Protein AF-A0A519UYS6-F1 (afdb_monomer_lite)

Structure (mmCIF, N/CA/C/O backbone):
data_AF-A0A519UYS6-F1
#
_entry.id   AF-A0A519UYS6-F1
#
loop_
_atom_site.group_PDB
_atom_site.id
_atom_site.type_symbol
_atom_site.label_atom_id
_atom_site.label_alt_id
_atom_site.label_comp_id
_atom_site.label_asym_id
_atom_site.label_entity_id
_atom_site.label_seq_id
_atom_site.pdbx_PDB_ins_code
_atom_site.Cartn_x
_atom_site.Cartn_y
_atom_site.Cartn_z
_atom_site.occupancy
_atom_site.B_iso_or_equiv
_atom_site.auth_seq_id
_atom_site.auth_comp_id
_atom_site.auth_asym_id
_atom_site.auth_atom_id
_atom_site.pdbx_PDB_model_num
ATOM 1 N N . ARG A 1 1 ? 41.412 26.288 -71.142 1.00 52.81 1 ARG A N 1
ATOM 2 C CA . ARG A 1 1 ? 42.196 25.482 -70.179 1.00 52.81 1 ARG A CA 1
ATOM 3 C C . ARG A 1 1 ? 41.374 25.433 -68.901 1.00 52.81 1 ARG A C 1
ATOM 5 O O . ARG A 1 1 ? 41.286 26.459 -68.242 1.00 52.81 1 ARG A O 1
ATOM 12 N N . ALA A 1 2 ? 40.637 24.346 -68.652 1.00 57.91 2 ALA A N 1
ATOM 13 C CA . ALA A 1 2 ? 39.908 24.206 -67.389 1.00 57.91 2 ALA A CA 1
ATOM 14 C C . ALA A 1 2 ? 40.940 24.228 -66.247 1.00 57.91 2 ALA A C 1
ATOM 16 O O . ALA A 1 2 ? 42.006 23.634 -66.422 1.00 57.91 2 ALA A O 1
ATOM 17 N N . PRO A 1 3 ? 40.701 24.963 -65.152 1.00 68.31 3 PRO A N 1
ATOM 18 C CA . PRO A 1 3 ? 41.708 25.131 -64.118 1.00 68.31 3 PRO A CA 1
ATOM 19 C C . PRO A 1 3 ? 41.947 23.781 -63.441 1.00 68.31 3 PRO A C 1
ATOM 21 O O . PRO A 1 3 ? 41.033 23.174 -62.886 1.00 68.31 3 PRO A O 1
ATOM 24 N N . GLU A 1 4 ? 43.188 23.309 -63.509 1.00 65.19 4 GLU A N 1
ATOM 25 C CA . GLU A 1 4 ? 43.648 22.041 -62.932 1.00 65.19 4 GLU A CA 1
ATOM 26 C C . GLU A 1 4 ? 43.287 21.937 -61.438 1.00 65.19 4 GLU A C 1
ATOM 28 O O . GLU A 1 4 ? 42.978 20.857 -60.946 1.00 65.19 4 GLU A O 1
ATOM 33 N N . SER A 1 5 ? 43.202 23.073 -60.738 1.00 65.62 5 SER A N 1
ATOM 34 C CA . SER A 1 5 ? 42.780 23.169 -59.338 1.00 65.62 5 SER A CA 1
ATOM 35 C C . SER A 1 5 ? 41.328 22.752 -59.074 1.00 65.62 5 SER A C 1
ATOM 37 O O . SER A 1 5 ? 41.077 22.157 -58.030 1.00 65.62 5 SER A O 1
ATOM 39 N N . LEU A 1 6 ? 40.388 22.998 -60.000 1.00 68.19 6 LEU A N 1
ATOM 40 C CA . LEU A 1 6 ? 38.998 22.532 -59.860 1.00 68.19 6 LEU A CA 1
ATOM 41 C C . LEU A 1 6 ? 38.899 21.012 -60.028 1.00 68.19 6 LEU A C 1
ATOM 43 O O . LEU A 1 6 ? 38.099 20.369 -59.3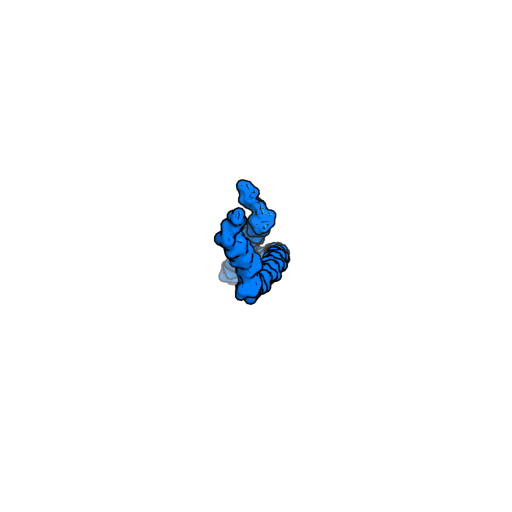57 1.00 68.19 6 LEU A O 1
ATOM 47 N N . LEU A 1 7 ? 39.724 20.426 -60.901 1.00 67.44 7 LEU A N 1
ATOM 48 C CA . LEU A 1 7 ? 39.796 18.973 -61.078 1.00 67.44 7 LEU A CA 1
ATOM 49 C C . LEU A 1 7 ? 40.444 18.289 -59.864 1.00 67.44 7 LEU A C 1
ATOM 51 O O . LEU A 1 7 ? 39.955 17.250 -59.428 1.00 67.44 7 LEU A O 1
ATOM 55 N N . TYR A 1 8 ? 41.487 18.886 -59.280 1.00 67.62 8 TYR A N 1
ATOM 56 C CA . TYR A 1 8 ? 42.117 18.384 -58.053 1.00 67.62 8 TYR A CA 1
ATOM 57 C C . TYR A 1 8 ? 41.203 18.481 -56.823 1.00 67.62 8 TYR A C 1
ATOM 59 O O . TYR A 1 8 ? 41.177 17.543 -56.027 1.00 67.62 8 TYR A O 1
ATOM 67 N N . SER A 1 9 ? 40.426 19.560 -56.668 1.00 66.81 9 SER A N 1
ATOM 68 C CA . SER A 1 9 ? 39.460 19.674 -55.566 1.00 66.81 9 SER A CA 1
ATOM 69 C C . SER A 1 9 ? 38.312 18.672 -55.710 1.00 66.81 9 SER A C 1
ATOM 71 O O . SER A 1 9 ? 37.980 17.988 -54.748 1.00 66.81 9 SER A O 1
ATOM 73 N N . LEU A 1 10 ? 37.777 18.492 -56.925 1.00 67.19 10 LEU A N 1
ATOM 74 C CA . LEU A 1 10 ? 36.766 17.466 -57.213 1.00 67.19 10 LEU A CA 1
ATOM 75 C C . LEU A 1 10 ? 37.288 16.044 -56.962 1.00 67.19 10 LEU A C 1
ATOM 77 O O . LEU A 1 10 ? 36.573 15.216 -56.402 1.00 67.19 10 LEU A O 1
ATOM 81 N N . ALA A 1 11 ? 38.533 15.750 -57.349 1.00 64.56 11 ALA A N 1
ATOM 82 C CA . ALA A 1 11 ? 39.152 14.449 -57.105 1.00 64.56 11 ALA A CA 1
ATOM 83 C C . ALA A 1 11 ? 39.414 14.196 -55.608 1.00 64.56 11 ALA A C 1
ATOM 85 O O . ALA A 1 11 ? 39.214 13.076 -55.141 1.00 64.56 11 ALA A O 1
ATOM 86 N N . GLY A 1 12 ? 39.813 15.222 -54.847 1.00 64.62 12 GLY A N 1
ATOM 87 C CA . GLY A 1 12 ? 39.977 15.151 -53.392 1.00 64.62 12 GLY A CA 1
ATOM 88 C C . GLY A 1 12 ? 38.656 14.923 -52.650 1.00 64.62 12 GLY A C 1
ATOM 89 O O . GLY A 1 12 ? 38.587 14.048 -51.785 1.00 64.62 12 GLY A O 1
ATOM 90 N N . ASP A 1 13 ? 37.593 15.628 -53.046 1.00 64.50 13 ASP A N 1
ATOM 91 C CA . ASP A 1 13 ? 36.248 15.474 -52.473 1.00 64.50 13 ASP A CA 1
ATOM 92 C C . ASP A 1 13 ? 35.634 14.100 -52.789 1.00 64.50 13 ASP A C 1
ATOM 94 O O . ASP A 1 13 ? 34.987 13.491 -51.935 1.00 64.50 13 ASP A O 1
ATOM 98 N N . LEU A 1 14 ? 35.888 13.558 -53.985 1.00 64.06 14 LEU A N 1
ATOM 99 C CA . LEU A 1 14 ? 35.463 12.206 -54.371 1.00 64.06 14 LEU A CA 1
ATOM 100 C C . LEU A 1 14 ? 36.304 11.096 -53.714 1.00 64.06 14 LEU A C 1
ATOM 102 O O . LEU A 1 14 ? 35.789 10.003 -53.470 1.00 64.06 14 LEU A O 1
ATOM 106 N N . ALA A 1 15 ? 37.581 11.349 -53.407 1.00 63.34 15 ALA A N 1
ATOM 107 C CA . ALA A 1 15 ? 38.473 10.386 -52.755 1.00 63.34 15 ALA A CA 1
ATOM 108 C C . ALA A 1 15 ? 38.365 10.382 -51.216 1.00 63.34 15 ALA A C 1
ATOM 110 O O . ALA A 1 15 ? 38.678 9.368 -50.584 1.00 63.34 15 ALA A O 1
ATOM 111 N N . GLY A 1 16 ? 37.883 11.465 -50.597 1.00 64.19 16 GLY A N 1
ATOM 112 C CA . GLY A 1 16 ? 37.692 11.584 -49.143 1.00 64.19 16 GLY A CA 1
ATOM 113 C C . GLY A 1 16 ? 36.911 10.422 -48.494 1.00 64.19 16 GLY A C 1
ATOM 114 O O . GLY A 1 16 ? 37.375 9.866 -47.491 1.00 64.19 16 GLY A O 1
ATOM 115 N N . PRO A 1 17 ? 35.781 9.964 -49.073 1.00 63.19 17 PRO A N 1
ATOM 116 C CA . PRO A 1 17 ? 35.035 8.802 -48.583 1.00 63.19 17 PRO A CA 1
ATOM 117 C C . PRO A 1 17 ? 35.782 7.466 -48.716 1.00 63.19 17 PRO A C 1
ATOM 119 O O . PRO A 1 17 ? 35.540 6.542 -47.936 1.00 63.19 17 PRO A O 1
ATOM 122 N N . LEU A 1 18 ? 36.692 7.347 -49.690 1.00 62.66 18 LEU A N 1
ATOM 123 C CA . LEU A 1 18 ? 37.472 6.130 -49.934 1.00 62.66 18 LEU A CA 1
ATOM 124 C C . LEU A 1 18 ? 38.631 5.990 -48.938 1.00 62.66 18 LEU A C 1
ATOM 126 O O . LEU A 1 18 ? 38.875 4.886 -48.452 1.00 62.66 18 LEU A O 1
ATOM 130 N N . ILE A 1 19 ? 39.290 7.098 -48.576 1.00 66.88 19 ILE A N 1
ATOM 131 C CA . ILE A 1 19 ? 40.386 7.116 -47.591 1.00 66.88 19 ILE A CA 1
ATOM 132 C C . ILE A 1 19 ? 39.848 6.937 -46.158 1.00 66.88 19 ILE A C 1
ATOM 134 O O . ILE A 1 19 ? 40.477 6.255 -45.351 1.00 66.88 19 ILE A O 1
ATOM 138 N N . ASN A 1 20 ? 38.652 7.460 -45.843 1.00 70.94 20 ASN A N 1
ATOM 139 C CA . ASN A 1 20 ? 38.060 7.391 -44.497 1.00 70.94 20 ASN A CA 1
ATOM 140 C C . ASN A 1 20 ? 36.895 6.387 -44.351 1.00 70.94 20 ASN A C 1
ATOM 142 O O . ASN A 1 20 ? 36.026 6.513 -43.482 1.00 70.94 20 ASN A O 1
ATOM 146 N N . LYS A 1 21 ? 36.881 5.351 -45.198 1.00 78.81 21 LYS A N 1
ATOM 147 C CA . LYS A 1 21 ? 35.847 4.301 -45.240 1.00 78.81 21 LYS A CA 1
ATOM 148 C C . LYS A 1 21 ? 35.585 3.655 -43.873 1.00 78.81 21 LYS A C 1
ATOM 150 O O . LYS A 1 21 ? 34.441 3.340 -43.545 1.00 78.81 21 LYS A O 1
ATOM 155 N N . ASN A 1 22 ? 36.632 3.481 -43.065 1.00 83.06 22 ASN A N 1
ATOM 156 C CA . ASN A 1 22 ? 36.523 2.905 -41.725 1.00 83.06 22 ASN A CA 1
ATOM 157 C C . ASN A 1 22 ? 35.765 3.821 -40.754 1.00 83.06 22 ASN A C 1
ATOM 159 O O . ASN A 1 22 ? 34.911 3.322 -40.024 1.00 83.06 22 ASN A O 1
ATOM 163 N N . ALA A 1 23 ? 36.000 5.138 -40.776 1.00 84.56 23 ALA A N 1
ATOM 164 C CA . ALA A 1 23 ? 35.254 6.068 -39.926 1.00 84.56 23 ALA A CA 1
ATOM 165 C C . ALA A 1 23 ? 33.792 6.201 -40.367 1.00 84.56 23 ALA A C 1
ATOM 167 O O . ALA A 1 23 ? 32.903 6.220 -39.521 1.00 84.56 23 ALA A O 1
ATOM 168 N N . ILE A 1 24 ? 33.513 6.213 -41.677 1.00 83.31 24 ILE A N 1
ATOM 169 C CA . ILE A 1 24 ? 32.130 6.223 -42.189 1.00 83.31 24 ILE A CA 1
ATOM 170 C C . ILE A 1 24 ? 31.390 4.955 -41.743 1.00 83.31 24 ILE A C 1
ATOM 172 O O . ILE A 1 24 ? 30.271 5.034 -41.234 1.00 83.31 24 ILE A O 1
ATOM 176 N N . LYS A 1 25 ? 32.033 3.784 -41.857 1.00 86.31 25 LYS A N 1
ATOM 177 C CA . LYS A 1 25 ? 31.476 2.514 -41.373 1.00 86.31 25 LYS A CA 1
ATOM 178 C C . LYS A 1 25 ? 31.261 2.530 -39.857 1.00 86.31 25 LYS A C 1
ATOM 180 O O . LYS A 1 25 ? 30.212 2.087 -39.399 1.00 86.31 25 LYS A O 1
ATOM 185 N N . ALA A 1 26 ? 32.208 3.059 -39.084 1.00 88.25 26 ALA A N 1
ATOM 186 C CA . ALA A 1 26 ? 32.080 3.189 -37.633 1.00 88.25 26 ALA A CA 1
ATOM 187 C C . ALA A 1 26 ? 30.925 4.126 -37.233 1.00 88.25 26 ALA A C 1
ATOM 189 O O . ALA A 1 26 ? 30.148 3.789 -36.339 1.00 88.25 26 ALA A O 1
ATOM 190 N N . ASN A 1 27 ? 30.752 5.252 -37.931 1.00 89.19 27 ASN A N 1
ATOM 191 C CA . ASN A 1 27 ? 29.645 6.184 -37.709 1.00 89.19 27 ASN A CA 1
ATOM 192 C C . ASN A 1 27 ? 28.291 5.541 -38.024 1.00 89.19 27 ASN A C 1
ATOM 194 O O . ASN A 1 27 ? 27.359 5.673 -37.235 1.00 89.19 27 ASN A O 1
ATOM 198 N N . TYR A 1 28 ? 28.194 4.795 -39.128 1.00 91.19 28 TYR A N 1
ATOM 199 C CA . TYR A 1 28 ? 26.989 4.042 -39.480 1.00 91.19 28 TYR A CA 1
ATOM 200 C C . TYR A 1 28 ? 26.649 2.973 -38.429 1.00 91.19 28 TYR A C 1
ATOM 202 O O . TYR A 1 28 ? 25.518 2.909 -37.953 1.00 91.19 28 TYR A O 1
ATOM 210 N N . LEU A 1 29 ? 27.637 2.180 -37.995 1.00 94.31 29 LEU A N 1
ATOM 211 C CA . LEU A 1 29 ? 27.450 1.184 -36.932 1.00 94.31 29 LEU A CA 1
ATOM 212 C C . LEU A 1 29 ? 27.026 1.834 -35.608 1.00 94.31 29 LEU A C 1
ATOM 214 O O . LEU A 1 29 ? 26.132 1.329 -34.935 1.00 94.31 29 LEU A O 1
ATOM 218 N N . THR A 1 30 ? 27.621 2.977 -35.262 1.00 95.44 30 THR A N 1
ATOM 219 C CA . THR A 1 30 ? 27.255 3.751 -34.068 1.00 95.44 30 THR A CA 1
ATOM 220 C C . THR A 1 30 ? 25.826 4.282 -34.162 1.00 95.44 30 THR A C 1
ATOM 222 O O . THR A 1 30 ? 25.081 4.209 -33.187 1.00 95.44 30 THR A O 1
ATOM 225 N N . ALA A 1 31 ? 25.419 4.803 -35.322 1.00 94.19 31 ALA A N 1
ATOM 226 C CA . ALA A 1 31 ? 24.060 5.287 -35.546 1.00 94.19 31 ALA A CA 1
ATOM 227 C C . ALA A 1 31 ? 23.030 4.153 -35.422 1.00 94.19 31 ALA A C 1
ATOM 229 O O . ALA A 1 31 ? 22.041 4.307 -34.706 1.00 94.19 31 ALA A O 1
ATOM 230 N N . ASN A 1 32 ? 23.307 2.991 -36.019 1.00 94.69 32 ASN A N 1
ATOM 231 C CA . ASN A 1 32 ? 22.463 1.804 -35.877 1.00 94.69 32 ASN A CA 1
ATOM 232 C C . ASN A 1 32 ? 22.379 1.332 -34.418 1.00 94.69 32 ASN A C 1
ATOM 234 O O . ASN A 1 32 ? 21.290 1.047 -33.924 1.00 94.69 32 ASN A O 1
ATOM 238 N N . ALA A 1 33 ? 23.503 1.295 -33.696 1.00 95.81 33 ALA A N 1
ATOM 239 C CA . ALA A 1 33 ? 23.512 0.930 -32.279 1.00 95.81 33 ALA A CA 1
ATOM 240 C C . ALA A 1 33 ? 22.667 1.901 -31.433 1.00 95.81 33 ALA A C 1
ATOM 242 O O . ALA A 1 33 ? 21.895 1.462 -30.582 1.00 95.81 33 ALA A O 1
ATOM 243 N N . LYS A 1 34 ? 22.742 3.211 -31.709 1.00 96.31 34 LYS A N 1
ATOM 244 C CA . LYS A 1 34 ? 21.896 4.227 -31.060 1.00 96.31 34 LYS A CA 1
ATOM 245 C C . LYS A 1 34 ? 20.412 4.044 -31.378 1.00 96.31 34 LYS A C 1
ATOM 247 O O . LYS A 1 34 ? 19.587 4.216 -30.486 1.00 96.31 34 LYS A O 1
ATOM 252 N N . GLN A 1 35 ? 20.065 3.680 -32.612 1.00 95.44 35 GLN A N 1
ATOM 253 C CA . GLN A 1 35 ? 18.680 3.386 -32.988 1.00 95.44 35 GLN A CA 1
ATOM 254 C C . GLN A 1 35 ? 18.135 2.190 -32.198 1.00 95.44 35 GLN A C 1
ATOM 256 O O . GLN A 1 35 ? 17.057 2.279 -31.615 1.00 95.44 35 GLN A O 1
ATOM 261 N N . VAL A 1 36 ? 18.898 1.097 -32.125 1.00 96.44 36 VAL A N 1
ATOM 262 C CA . VAL A 1 36 ? 18.527 -0.090 -31.340 1.00 96.44 36 VAL A CA 1
ATOM 263 C C . VAL A 1 36 ? 18.384 0.261 -29.856 1.00 96.44 36 VAL A C 1
ATOM 265 O O . VAL A 1 36 ? 17.411 -0.130 -29.217 1.00 96.44 36 VAL A O 1
ATOM 268 N N . GLN A 1 37 ? 19.298 1.065 -29.310 1.00 96.62 37 GLN A N 1
ATOM 269 C CA . GLN A 1 37 ? 19.199 1.554 -27.935 1.00 96.62 37 GLN A CA 1
ATOM 270 C C . GLN A 1 37 ? 17.931 2.392 -27.704 1.00 96.62 37 GLN A C 1
ATOM 272 O O . GLN A 1 37 ? 17.290 2.252 -26.664 1.00 96.62 37 GLN A O 1
ATOM 277 N N . ALA A 1 38 ? 17.550 3.250 -28.654 1.00 96.50 38 ALA A N 1
ATOM 278 C CA . ALA A 1 38 ? 16.330 4.047 -28.557 1.00 96.50 38 ALA A CA 1
ATOM 279 C C . ALA A 1 38 ? 15.069 3.169 -28.528 1.00 96.50 38 ALA A C 1
ATOM 281 O O . ALA A 1 38 ? 14.171 3.437 -27.731 1.00 96.50 38 ALA A O 1
ATOM 282 N N . ILE A 1 39 ? 15.034 2.094 -29.325 1.00 96.69 39 ILE A N 1
ATOM 283 C CA . ILE A 1 39 ? 13.942 1.108 -29.306 1.00 96.69 39 ILE A CA 1
ATOM 284 C C . ILE A 1 39 ? 13.859 0.432 -27.934 1.00 96.69 39 ILE A C 1
ATOM 286 O O . ILE A 1 39 ? 12.798 0.447 -27.318 1.00 96.69 39 ILE A O 1
ATOM 290 N N . TYR A 1 40 ? 14.975 -0.069 -27.397 1.00 97.75 40 TYR A N 1
ATOM 291 C CA . TYR A 1 40 ? 14.969 -0.694 -26.070 1.00 97.75 40 TYR A CA 1
ATOM 292 C C . TYR A 1 40 ? 14.574 0.272 -24.952 1.00 97.75 40 TYR A C 1
ATOM 294 O O . TYR A 1 40 ? 13.880 -0.114 -24.014 1.00 97.75 40 TYR A O 1
ATOM 302 N N . ASN A 1 41 ? 14.993 1.536 -25.035 1.00 97.31 41 ASN A N 1
ATOM 303 C CA . ASN A 1 41 ? 14.571 2.552 -24.074 1.00 97.31 41 ASN A CA 1
ATOM 304 C C . ASN A 1 41 ? 13.058 2.785 -24.142 1.00 97.31 41 ASN A C 1
ATOM 306 O O . ASN A 1 41 ? 12.416 2.880 -23.100 1.00 97.31 41 ASN A O 1
ATOM 310 N N . TYR A 1 42 ? 12.489 2.833 -25.347 1.00 96.56 42 TYR A N 1
ATOM 311 C CA . TYR A 1 42 ? 11.049 2.961 -25.546 1.00 96.56 42 TYR A CA 1
ATOM 312 C 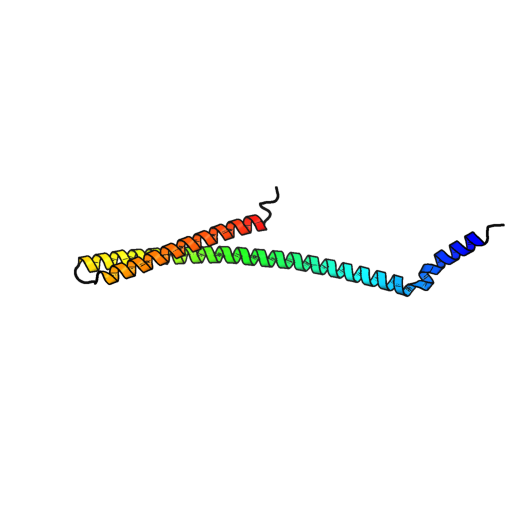C . TYR A 1 42 ? 10.279 1.759 -24.980 1.00 96.56 42 TYR A C 1
ATOM 314 O O . TYR A 1 42 ? 9.349 1.941 -24.193 1.00 96.56 42 TYR A O 1
ATOM 322 N N . GLU A 1 43 ? 10.706 0.535 -25.300 1.00 96.50 43 GLU A N 1
ATOM 323 C CA . GLU A 1 43 ? 10.115 -0.695 -24.756 1.00 96.50 43 GLU A CA 1
ATOM 324 C C . GLU A 1 43 ? 10.187 -0.727 -23.224 1.00 96.50 43 GLU A C 1
ATOM 326 O O . GLU A 1 43 ? 9.198 -1.032 -22.553 1.00 96.50 43 GLU A O 1
ATOM 331 N N . LYS A 1 44 ? 11.334 -0.340 -22.655 1.00 96.94 44 LYS A N 1
ATOM 332 C CA . LYS A 1 44 ? 11.525 -0.232 -21.206 1.00 96.94 44 LYS A CA 1
ATOM 333 C C . LYS A 1 44 ? 10.584 0.796 -20.581 1.00 96.94 44 LYS A C 1
ATOM 335 O O . LYS A 1 44 ? 10.016 0.522 -19.527 1.00 96.94 44 LYS A O 1
ATOM 340 N N . SER A 1 45 ? 10.402 1.959 -21.205 1.00 94.31 45 SER A N 1
ATOM 341 C CA . SER A 1 45 ? 9.473 2.985 -20.721 1.00 94.31 45 SER A CA 1
ATOM 342 C C . SER A 1 45 ? 8.031 2.480 -20.686 1.00 94.31 45 SER A C 1
ATOM 344 O O . SER A 1 45 ? 7.345 2.695 -19.688 1.00 94.31 45 SER A O 1
ATOM 346 N N . ILE A 1 46 ? 7.585 1.760 -21.721 1.00 93.69 46 ILE A N 1
ATOM 347 C CA . ILE A 1 46 ? 6.246 1.151 -21.743 1.00 93.69 46 ILE A CA 1
ATOM 348 C C . ILE A 1 46 ? 6.110 0.101 -20.641 1.00 93.69 46 ILE A C 1
ATOM 350 O O . ILE A 1 46 ? 5.136 0.121 -19.887 1.00 93.69 46 ILE A O 1
ATOM 354 N N . LEU A 1 47 ? 7.084 -0.807 -20.534 1.00 95.00 47 LEU A N 1
ATOM 355 C CA . LEU A 1 47 ? 7.059 -1.873 -19.537 1.00 95.00 47 LEU A CA 1
ATOM 356 C C . LEU A 1 47 ? 7.004 -1.304 -18.115 1.00 95.00 47 LEU A C 1
ATOM 358 O O . LEU A 1 47 ? 6.201 -1.758 -17.302 1.00 95.00 47 LEU A O 1
ATOM 362 N N . ASN A 1 48 ? 7.810 -0.280 -17.833 1.00 92.88 48 ASN A N 1
ATOM 363 C CA . ASN A 1 48 ? 7.799 0.404 -16.545 1.00 92.88 48 ASN A CA 1
ATOM 364 C C . ASN A 1 48 ? 6.436 1.042 -16.259 1.00 92.88 48 ASN A C 1
ATOM 366 O O . ASN A 1 48 ? 5.884 0.809 -15.187 1.00 92.88 48 ASN A O 1
ATOM 370 N N . GLY A 1 49 ? 5.854 1.762 -17.224 1.00 88.69 49 GLY A N 1
ATOM 371 C CA . GLY A 1 49 ? 4.528 2.363 -17.059 1.00 88.69 49 GLY A CA 1
ATOM 372 C C . GLY A 1 49 ? 3.435 1.325 -16.779 1.00 88.69 49 GLY A C 1
ATOM 373 O O . GLY A 1 49 ? 2.573 1.535 -15.921 1.00 88.69 49 GLY A O 1
ATOM 374 N N . TYR A 1 50 ? 3.495 0.163 -17.439 1.00 89.94 50 TYR A N 1
ATOM 375 C CA . TYR A 1 50 ? 2.575 -0.945 -17.174 1.00 89.94 50 TYR A CA 1
ATOM 376 C C . TYR A 1 50 ? 2.744 -1.509 -15.756 1.00 89.94 50 TYR A C 1
ATOM 378 O O . TYR A 1 50 ? 1.757 -1.664 -15.035 1.00 89.94 50 TYR A O 1
ATOM 386 N N . ILE A 1 51 ? 3.985 -1.787 -15.338 1.00 92.00 51 ILE A N 1
ATOM 387 C CA . ILE A 1 51 ? 4.294 -2.313 -14.000 1.00 92.00 51 ILE A CA 1
ATOM 388 C C . ILE A 1 51 ? 3.841 -1.330 -12.916 1.00 92.00 51 ILE A C 1
ATOM 390 O O . ILE A 1 51 ? 3.190 -1.737 -11.954 1.00 92.00 51 ILE A O 1
ATOM 394 N N . GLU A 1 52 ? 4.145 -0.042 -13.071 1.00 87.31 52 GLU A N 1
ATOM 395 C CA . GLU A 1 52 ? 3.724 1.005 -12.139 1.00 87.31 52 GLU A CA 1
ATOM 396 C C . GLU A 1 52 ? 2.199 1.059 -12.019 1.00 87.31 52 GLU A C 1
ATOM 398 O O . GLU A 1 52 ? 1.671 1.008 -10.909 1.00 87.31 52 GLU A O 1
ATOM 403 N N . THR A 1 53 ? 1.480 1.052 -13.143 1.00 88.31 53 THR A N 1
ATOM 404 C CA . THR A 1 53 ? 0.009 1.065 -13.157 1.00 88.31 53 THR A CA 1
ATOM 405 C C . THR A 1 53 ? -0.576 -0.176 -12.480 1.00 88.31 53 THR A C 1
ATOM 407 O O . THR A 1 53 ? -1.477 -0.069 -11.644 1.00 88.31 53 THR A O 1
ATOM 410 N N . ALA A 1 54 ? -0.050 -1.363 -12.795 1.00 90.25 54 ALA A N 1
ATOM 411 C CA . ALA A 1 54 ? -0.496 -2.616 -12.193 1.00 90.25 54 ALA A CA 1
ATOM 412 C C . ALA A 1 54 ? -0.260 -2.632 -10.672 1.00 90.25 54 ALA A C 1
ATOM 414 O O . ALA A 1 54 ? -1.148 -3.020 -9.907 1.00 90.25 54 ALA A O 1
ATOM 415 N N . ASN A 1 55 ? 0.903 -2.152 -10.225 1.00 91.38 55 ASN A N 1
ATOM 416 C CA . ASN A 1 55 ? 1.237 -2.031 -8.808 1.00 91.38 55 ASN A CA 1
ATOM 417 C C . ASN A 1 55 ? 0.319 -1.037 -8.088 1.00 91.38 55 ASN A C 1
ATOM 419 O O . ASN A 1 55 ? -0.163 -1.340 -6.996 1.00 91.38 55 ASN A O 1
ATOM 423 N N . GLN A 1 56 ? 0.021 0.114 -8.697 1.00 89.81 56 GLN A N 1
ATOM 424 C CA . GLN A 1 56 ? -0.893 1.102 -8.119 1.00 89.81 56 GLN A CA 1
ATOM 425 C C . GLN A 1 56 ? -2.321 0.559 -7.995 1.00 89.81 56 GLN A C 1
ATOM 427 O O . GLN A 1 56 ? -2.941 0.687 -6.938 1.00 89.81 56 GLN A O 1
ATOM 432 N N . LEU A 1 57 ? -2.834 -0.116 -9.029 1.00 90.31 57 LEU A N 1
ATOM 433 C CA . LEU A 1 57 ? -4.160 -0.734 -8.983 1.00 90.31 57 LEU A CA 1
ATOM 434 C C . LEU A 1 57 ? -4.243 -1.822 -7.902 1.00 90.31 57 LEU A C 1
ATOM 436 O O . LEU A 1 57 ? -5.225 -1.897 -7.161 1.00 90.31 57 LEU A O 1
ATOM 440 N N . SER A 1 58 ? -3.202 -2.651 -7.791 1.00 93.94 58 SER A N 1
ATOM 441 C CA . SER A 1 58 ? -3.089 -3.660 -6.734 1.00 93.94 58 SER A CA 1
ATOM 442 C C . SER A 1 58 ? -3.069 -3.016 -5.343 1.00 93.94 58 SER A C 1
ATOM 444 O O . SER A 1 58 ? -3.809 -3.436 -4.454 1.00 93.94 58 SER A O 1
ATOM 446 N N . ASN A 1 59 ? -2.299 -1.938 -5.164 1.00 93.12 59 ASN A N 1
ATOM 447 C CA . ASN A 1 59 ? -2.237 -1.185 -3.914 1.00 93.12 59 ASN A CA 1
ATOM 448 C C . ASN A 1 59 ? -3.610 -0.630 -3.500 1.00 93.12 59 ASN A C 1
ATOM 450 O O . ASN A 1 59 ? -4.007 -0.799 -2.349 1.00 93.12 59 ASN A O 1
ATOM 454 N N . ILE A 1 60 ? -4.377 -0.045 -4.429 1.00 91.81 60 ILE A N 1
ATOM 455 C 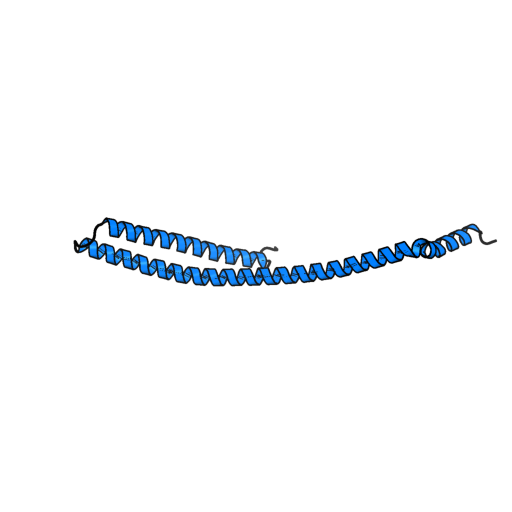CA . ILE A 1 60 ? -5.737 0.441 -4.139 1.00 91.81 60 ILE A CA 1
ATOM 456 C C . ILE A 1 60 ? -6.644 -0.691 -3.656 1.00 91.81 60 ILE A C 1
ATOM 458 O O . ILE A 1 60 ? -7.274 -0.558 -2.607 1.00 91.81 60 ILE A O 1
ATOM 462 N N . ARG A 1 61 ? -6.674 -1.823 -4.369 1.00 94.44 61 ARG A N 1
ATOM 463 C CA . ARG A 1 61 ? -7.494 -2.984 -3.979 1.00 94.44 61 ARG A CA 1
ATOM 464 C C . ARG A 1 61 ? -7.095 -3.531 -2.609 1.00 94.44 61 ARG A C 1
ATOM 466 O O . ARG A 1 61 ? -7.951 -3.889 -1.801 1.00 94.44 61 ARG A O 1
ATOM 473 N N . ASN A 1 62 ? -5.796 -3.569 -2.319 1.00 95.94 62 ASN A N 1
ATOM 474 C CA . ASN A 1 62 ? -5.295 -4.012 -1.022 1.00 95.94 62 ASN A CA 1
ATOM 475 C C . ASN A 1 62 ? -5.696 -3.046 0.100 1.00 95.94 62 ASN A C 1
ATOM 477 O O . ASN A 1 62 ? -6.090 -3.496 1.177 1.00 95.94 62 ASN A O 1
ATOM 481 N N . LEU A 1 63 ? -5.644 -1.733 -0.138 1.00 95.81 63 LEU A N 1
ATOM 482 C CA . LEU A 1 63 ? -6.090 -0.721 0.821 1.00 95.81 63 LEU A CA 1
ATOM 483 C C . LEU A 1 63 ? -7.607 -0.763 1.046 1.00 95.81 63 LEU A C 1
ATOM 485 O O . LEU A 1 63 ? -8.057 -0.554 2.169 1.00 95.81 63 LEU A O 1
ATOM 489 N N . GLU A 1 64 ? -8.401 -1.048 0.015 1.00 95.69 64 GLU A N 1
ATOM 490 C CA . GLU A 1 64 ? -9.845 -1.294 0.129 1.00 95.69 64 GLU A CA 1
ATOM 491 C C . GLU A 1 64 ? -10.145 -2.478 1.047 1.00 95.69 64 GLU A C 1
ATOM 493 O O . GLU A 1 64 ? -10.854 -2.331 2.044 1.00 95.69 64 GLU A O 1
ATOM 498 N N . LYS A 1 65 ? -9.507 -3.623 0.788 1.00 96.81 65 LYS A N 1
ATOM 499 C CA . LYS A 1 65 ? -9.642 -4.813 1.633 1.00 96.81 65 LYS A CA 1
ATOM 500 C C . LYS A 1 65 ? -9.159 -4.567 3.065 1.00 96.81 65 LYS A C 1
ATOM 502 O O . LYS A 1 65 ? -9.785 -5.025 4.017 1.00 96.81 65 LYS A O 1
ATOM 507 N N . SER A 1 66 ? -8.056 -3.837 3.227 1.00 96.19 66 SER A N 1
ATOM 508 C CA . SER A 1 66 ? -7.504 -3.500 4.544 1.00 96.19 66 SER A CA 1
ATOM 509 C C . SER A 1 66 ? -8.459 -2.611 5.336 1.00 96.19 66 SER A C 1
ATOM 511 O O . SER A 1 66 ? -8.645 -2.832 6.527 1.00 96.19 66 SER A O 1
ATOM 513 N N . TYR A 1 67 ? -9.101 -1.645 4.676 1.00 97.06 67 TYR A N 1
ATOM 514 C CA . TYR A 1 67 ? -10.104 -0.789 5.299 1.00 97.06 67 TYR A CA 1
ATOM 515 C C . TYR A 1 67 ? -11.320 -1.588 5.773 1.00 97.06 67 TYR A C 1
ATOM 517 O O . TYR A 1 67 ? -11.688 -1.454 6.932 1.00 97.06 67 TYR A O 1
ATOM 525 N N . ASP A 1 68 ? -11.885 -2.472 4.942 1.00 97.69 68 ASP A N 1
ATOM 526 C CA . ASP A 1 68 ? -13.013 -3.332 5.344 1.00 97.69 68 ASP A CA 1
ATOM 527 C C . ASP A 1 68 ? -12.674 -4.199 6.572 1.00 97.69 68 ASP A C 1
ATOM 529 O O . ASP A 1 68 ? -13.440 -4.268 7.537 1.00 97.69 68 ASP A O 1
ATOM 533 N N . LEU A 1 69 ? -11.483 -4.804 6.588 1.00 97.50 69 LEU A N 1
ATOM 534 C CA . LEU A 1 69 ? -11.008 -5.584 7.734 1.00 97.50 69 LEU A CA 1
ATOM 535 C C . LEU A 1 69 ? -10.830 -4.721 8.991 1.00 97.50 69 LEU A C 1
ATOM 537 O O . LEU A 1 69 ? -11.250 -5.127 10.074 1.00 97.50 69 LEU A O 1
ATOM 541 N N . LYS A 1 70 ? -10.253 -3.521 8.859 1.00 96.81 70 LYS A N 1
ATOM 542 C CA . LYS A 1 70 ? -10.094 -2.580 9.977 1.00 96.81 70 LYS A CA 1
ATOM 543 C C . LYS A 1 70 ? -11.438 -2.065 10.488 1.00 96.81 70 LYS A C 1
ATOM 545 O O . LYS A 1 70 ? -11.616 -1.946 11.695 1.00 96.81 70 LYS A O 1
ATOM 550 N N . THR A 1 71 ? -12.415 -1.841 9.613 1.00 98.00 71 THR A N 1
ATOM 551 C CA . THR A 1 71 ? -13.781 -1.485 10.011 1.00 98.00 71 THR A CA 1
ATOM 552 C C . THR A 1 71 ? -14.410 -2.597 10.845 1.00 98.00 71 THR A C 1
ATOM 554 O O . THR A 1 71 ? -14.950 -2.325 11.916 1.00 98.00 71 THR A O 1
ATOM 557 N N . LYS A 1 72 ? -14.283 -3.858 10.414 1.00 98.19 72 LYS A N 1
ATOM 558 C CA . LYS A 1 72 ? -14.754 -5.019 11.189 1.00 98.19 72 LYS A CA 1
ATOM 559 C C . LYS A 1 72 ? -14.048 -5.135 12.542 1.00 98.19 72 LYS A C 1
ATOM 561 O O . LYS A 1 72 ? -14.710 -5.398 13.541 1.00 98.19 72 LYS A O 1
ATOM 566 N N . GLN A 1 73 ? -12.738 -4.883 12.593 1.00 97.62 73 GLN A N 1
ATOM 567 C CA . GLN A 1 73 ? -11.971 -4.850 13.844 1.00 97.62 73 GLN A CA 1
ATOM 568 C C . GLN A 1 73 ? -12.506 -3.777 14.808 1.00 97.62 73 GLN A C 1
ATOM 570 O O . GLN A 1 73 ? -12.737 -4.068 15.978 1.00 97.62 73 GLN A O 1
ATOM 575 N N . VAL A 1 74 ? -12.748 -2.556 14.321 1.00 97.94 74 VAL A N 1
ATOM 576 C CA . VAL A 1 74 ? -13.304 -1.459 15.131 1.00 97.94 74 VAL A CA 1
ATOM 577 C C . VAL A 1 74 ? -14.694 -1.801 15.667 1.00 97.94 74 VAL A C 1
ATOM 579 O O . VAL A 1 74 ? -14.980 -1.511 16.829 1.00 97.94 74 VAL A O 1
ATOM 582 N N . LEU A 1 75 ? -15.551 -2.422 14.850 1.00 98.00 75 LEU A N 1
ATOM 583 C CA . LEU A 1 75 ? -16.879 -2.867 15.282 1.00 98.00 75 LEU A CA 1
ATOM 584 C C . LEU A 1 75 ? -16.780 -3.903 16.408 1.00 98.00 75 LEU A C 1
ATOM 586 O O . LEU A 1 75 ? -17.415 -3.729 17.445 1.00 98.00 75 LEU A O 1
ATOM 590 N N . ALA A 1 76 ? -15.935 -4.923 16.238 1.00 98.06 76 ALA A N 1
ATOM 591 C CA . ALA A 1 76 ? -15.732 -5.957 17.249 1.00 98.06 76 ALA A CA 1
ATOM 592 C C . ALA A 1 76 ? -15.201 -5.376 18.570 1.00 98.06 76 ALA A C 1
ATOM 594 O O . ALA A 1 76 ? -15.728 -5.683 19.633 1.00 98.06 76 ALA A O 1
ATOM 595 N N . LEU A 1 77 ? -14.206 -4.485 18.512 1.00 96.94 77 LEU A N 1
ATOM 596 C CA . LEU A 1 77 ? -13.638 -3.860 19.711 1.00 96.94 77 LEU A CA 1
ATOM 597 C C . LEU A 1 77 ? -14.608 -2.893 20.391 1.00 96.94 77 LEU A C 1
ATOM 599 O O . LEU A 1 77 ? -14.613 -2.798 21.613 1.00 96.94 77 LEU A O 1
ATOM 603 N N . THR A 1 78 ? -15.454 -2.204 19.625 1.00 96.00 78 THR A N 1
ATOM 604 C CA . THR A 1 78 ? -16.513 -1.361 20.199 1.00 96.00 78 THR A CA 1
ATOM 605 C C . THR A 1 78 ? -17.516 -2.222 20.967 1.00 96.00 78 THR A C 1
ATOM 607 O O . THR A 1 78 ? -17.847 -1.894 22.100 1.00 96.00 78 THR A O 1
ATOM 610 N N . GLN A 1 79 ? -17.907 -3.372 20.412 1.00 96.69 79 GLN A N 1
ATOM 611 C CA . GLN A 1 79 ? -18.760 -4.329 21.116 1.00 96.69 79 GLN A CA 1
ATOM 612 C C . GLN A 1 79 ? -18.081 -4.897 22.376 1.00 96.69 79 GLN A C 1
ATOM 614 O O . GLN A 1 79 ? -18.737 -5.066 23.400 1.00 96.69 79 GLN A O 1
ATOM 619 N N . SER A 1 8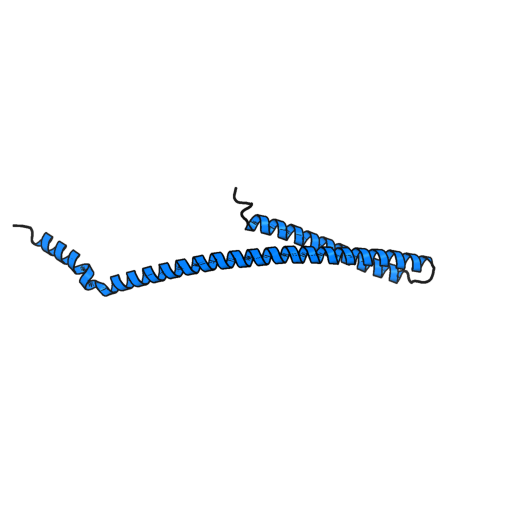0 ? -16.767 -5.148 22.342 1.00 94.75 80 SER A N 1
ATOM 620 C CA . SER A 1 80 ? -16.012 -5.563 23.533 1.00 94.75 80 SER A CA 1
ATOM 621 C C . SER A 1 80 ? -16.019 -4.503 24.635 1.00 94.75 80 SER A C 1
ATOM 623 O O . SER A 1 80 ? -16.128 -4.855 25.806 1.00 94.75 80 SER A O 1
ATOM 625 N N . VAL A 1 81 ? -15.941 -3.214 24.284 1.00 94.88 81 VAL A N 1
ATOM 626 C CA . VAL A 1 81 ? -16.054 -2.114 25.258 1.00 94.88 81 VAL A CA 1
ATOM 627 C C . VAL A 1 81 ? -17.422 -2.124 25.937 1.00 94.88 81 VAL A C 1
ATOM 629 O O . VAL A 1 81 ? -17.486 -1.980 27.159 1.00 94.88 81 VAL A O 1
ATOM 632 N N . ASP A 1 82 ? -18.497 -2.329 25.174 1.00 94.50 82 ASP A N 1
ATOM 633 C CA . ASP A 1 82 ? -19.858 -2.400 25.718 1.00 94.50 82 ASP A CA 1
ATOM 634 C C . ASP A 1 82 ? -19.992 -3.575 26.703 1.00 94.50 82 ASP A C 1
ATOM 636 O O . ASP A 1 82 ? -20.427 -3.389 27.840 1.00 94.50 82 ASP A O 1
ATOM 640 N N . ILE A 1 83 ? -19.502 -4.762 26.318 1.00 93.50 83 ILE A N 1
ATOM 641 C CA . ILE A 1 83 ? -19.507 -5.966 27.166 1.00 93.50 83 ILE A CA 1
ATOM 642 C C . ILE A 1 83 ? -18.699 -5.747 28.452 1.00 93.50 83 ILE A C 1
ATOM 644 O O . ILE A 1 83 ? -19.180 -6.062 29.543 1.00 93.50 83 ILE A O 1
ATOM 648 N N . SER A 1 84 ? -17.484 -5.200 28.358 1.00 91.69 84 SER A N 1
ATOM 649 C CA . SER A 1 84 ? -16.652 -4.926 29.535 1.00 91.69 84 SER A CA 1
ATOM 650 C C . SER A 1 84 ? -17.295 -3.888 30.456 1.00 91.69 84 SER A C 1
ATOM 652 O O . SER A 1 84 ? -17.222 -4.022 31.680 1.00 91.69 84 SER A O 1
ATOM 654 N N . SER A 1 85 ? -17.977 -2.882 29.897 1.00 91.06 85 SER A N 1
ATOM 655 C CA . SER A 1 85 ? -18.726 -1.894 30.680 1.00 91.06 85 SER A CA 1
ATOM 656 C C . SER A 1 85 ? -19.888 -2.533 31.447 1.00 91.06 85 SER A C 1
ATOM 658 O O . SER A 1 85 ? -20.064 -2.262 32.639 1.00 91.06 85 SER A O 1
ATOM 660 N N . ASP A 1 86 ? -20.639 -3.427 30.803 1.00 92.25 86 ASP A N 1
ATOM 661 C CA . ASP A 1 86 ? -21.738 -4.160 31.434 1.00 92.25 86 ASP A CA 1
ATOM 662 C C . ASP A 1 86 ? -21.236 -5.107 32.536 1.00 92.25 86 ASP A C 1
ATOM 664 O O . ASP A 1 86 ? -21.801 -5.146 33.634 1.00 92.25 86 ASP A O 1
ATOM 668 N N . LEU A 1 87 ? -20.124 -5.815 32.303 1.00 89.88 87 LEU A N 1
ATOM 669 C CA . LEU A 1 87 ? -19.500 -6.678 33.310 1.00 89.88 87 LEU A CA 1
ATOM 670 C C . LEU A 1 87 ? -19.027 -5.889 34.537 1.00 89.88 87 LEU A C 1
ATOM 672 O O . LEU A 1 87 ? -19.249 -6.333 35.669 1.00 89.88 87 LEU A O 1
ATOM 676 N N . PHE A 1 88 ? -18.442 -4.707 34.333 1.00 89.25 88 PHE A N 1
ATOM 677 C CA . PHE A 1 88 ? -18.054 -3.806 35.419 1.00 89.25 88 PHE A CA 1
ATOM 678 C C . PHE A 1 88 ? -19.277 -3.363 36.237 1.00 89.25 88 PHE A C 1
ATOM 680 O O . PHE A 1 88 ? -19.286 -3.490 37.462 1.00 89.25 88 PHE A O 1
ATOM 687 N N . ARG A 1 89 ? -20.358 -2.934 35.569 1.00 88.00 89 ARG A N 1
ATOM 688 C CA . ARG A 1 89 ? -21.623 -2.541 36.225 1.00 88.00 89 ARG A CA 1
ATOM 689 C C . ARG A 1 89 ? -22.276 -3.686 36.996 1.00 88.00 89 ARG A C 1
ATOM 691 O O . ARG A 1 89 ? -22.890 -3.449 38.031 1.00 88.00 89 ARG A O 1
ATOM 698 N N . SER A 1 90 ? -22.119 -4.921 36.523 1.00 87.50 90 SER A N 1
ATOM 699 C CA . SER A 1 90 ? -22.614 -6.130 37.197 1.00 87.50 90 SER A CA 1
ATOM 700 C C . SER A 1 90 ? -21.744 -6.600 38.380 1.00 87.50 90 SER A C 1
ATOM 702 O O . SER A 1 90 ? -21.972 -7.687 38.912 1.00 87.50 90 SER A O 1
ATOM 704 N N . ALA A 1 91 ? -20.773 -5.778 38.809 1.00 72.94 91 ALA A N 1
ATOM 705 C CA . ALA A 1 91 ? -19.823 -6.015 39.901 1.00 72.94 91 ALA A CA 1
ATOM 706 C C . ALA A 1 91 ? -18.817 -7.164 39.670 1.00 72.94 91 ALA A C 1
ATOM 708 O O . ALA A 1 91 ? -18.233 -7.668 40.629 1.00 72.94 91 ALA A O 1
ATOM 709 N N . ARG A 1 92 ? -18.601 -7.593 38.414 1.00 64.25 92 ARG A N 1
ATOM 710 C CA . ARG A 1 92 ? -17.776 -8.774 38.079 1.00 64.25 92 ARG A CA 1
ATOM 711 C C . ARG A 1 92 ? -16.453 -8.488 37.361 1.00 64.25 92 ARG A C 1
ATOM 713 O O . ARG A 1 92 ? -15.609 -9.378 37.346 1.00 64.25 92 ARG A O 1
ATOM 720 N N . ALA A 1 93 ? -16.257 -7.304 36.782 1.00 68.06 93 ALA A N 1
ATOM 721 C CA . ALA A 1 93 ? -15.008 -6.933 36.103 1.00 68.06 93 ALA A CA 1
ATOM 722 C C . ALA A 1 93 ? -14.302 -5.759 36.794 1.00 68.06 93 ALA A C 1
ATOM 724 O O . ALA A 1 93 ? -14.957 -4.890 37.364 1.00 68.06 93 ALA A O 1
ATOM 725 N N . ASP A 1 94 ? -12.970 -5.739 36.721 1.00 81.31 94 ASP A N 1
ATOM 726 C CA . ASP A 1 94 ? -12.136 -4.608 37.139 1.00 81.31 94 ASP A CA 1
ATOM 727 C C . ASP A 1 94 ? -12.326 -3.436 36.157 1.00 81.31 94 ASP A C 1
ATOM 729 O O . ASP A 1 94 ? -12.392 -3.636 34.942 1.00 81.31 94 ASP A O 1
ATOM 733 N N . TYR A 1 95 ? -12.388 -2.201 36.662 1.00 85.88 95 TYR A N 1
ATOM 734 C CA . TYR A 1 95 ? -12.438 -1.003 35.817 1.00 85.88 95 TYR A CA 1
ATOM 735 C C . TYR A 1 95 ? -11.214 -0.898 34.894 1.00 85.88 95 TYR A C 1
ATOM 737 O O . TYR A 1 95 ? -11.301 -0.335 33.802 1.00 85.88 95 TYR A O 1
ATOM 745 N N . PHE A 1 96 ? -10.081 -1.482 35.298 1.00 89.69 96 PHE A N 1
ATOM 746 C CA . PHE A 1 96 ? -8.895 -1.592 34.455 1.00 89.69 96 PHE A CA 1
ATOM 747 C C . PHE A 1 96 ? -9.174 -2.320 33.128 1.00 89.69 96 PHE A C 1
ATOM 749 O O . PHE A 1 96 ? -8.715 -1.867 32.082 1.00 8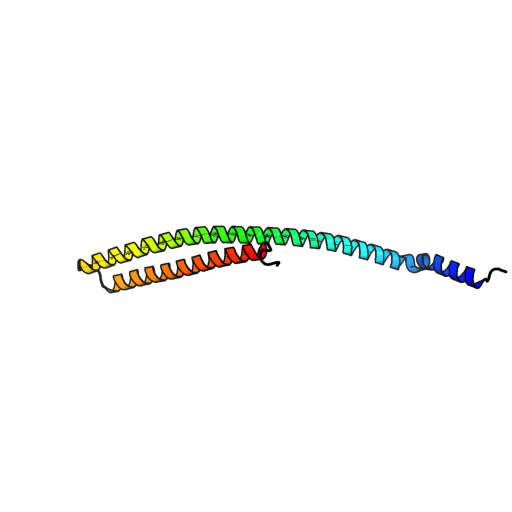9.69 96 PHE A O 1
ATOM 756 N N . GLU A 1 97 ? -9.989 -3.379 33.131 1.00 87.88 97 GLU A N 1
ATOM 757 C CA . GLU A 1 97 ? -10.356 -4.122 31.914 1.00 87.88 97 GLU A CA 1
ATOM 758 C C . GLU A 1 97 ? -11.164 -3.247 30.937 1.00 87.88 97 GLU A C 1
ATOM 760 O O . GLU A 1 97 ? -10.969 -3.279 29.718 1.00 87.88 97 GLU A O 1
ATOM 765 N N . VAL A 1 98 ? -12.040 -2.389 31.471 1.00 92.38 98 VAL A N 1
ATOM 766 C CA . VAL A 1 98 ? -12.796 -1.408 30.677 1.00 92.38 98 VAL A CA 1
ATOM 767 C C . VAL A 1 98 ? -11.847 -0.399 30.028 1.00 92.38 98 VAL A C 1
ATOM 769 O O . VAL A 1 98 ? -11.968 -0.116 28.838 1.00 92.38 98 VAL A O 1
ATOM 772 N N . LEU A 1 99 ? -10.869 0.118 30.775 1.00 94.69 99 LEU A N 1
ATOM 773 C CA . LEU A 1 99 ? -9.877 1.056 30.237 1.00 94.69 99 LEU A CA 1
ATOM 774 C C . LEU A 1 99 ? -9.010 0.416 29.146 1.00 94.69 99 LEU A C 1
ATOM 776 O O . LEU A 1 99 ? -8.738 1.047 28.124 1.00 94.69 99 LEU A O 1
ATOM 780 N N . MET A 1 100 ? -8.602 -0.837 29.340 1.00 94.69 100 MET A N 1
ATOM 781 C CA . MET A 1 100 ? -7.797 -1.582 28.373 1.00 94.69 100 MET A CA 1
ATOM 782 C C . MET A 1 100 ? -8.558 -1.840 27.071 1.00 94.69 100 MET A C 1
ATOM 784 O O . MET A 1 100 ? -8.059 -1.520 25.993 1.00 94.69 100 MET A O 1
ATOM 788 N N . THR A 1 101 ? -9.803 -2.310 27.159 1.00 93.69 101 THR A N 1
ATOM 789 C CA . THR A 1 101 ? -10.658 -2.506 25.975 1.00 93.69 101 THR A CA 1
ATOM 790 C C . THR A 1 101 ? -10.971 -1.191 25.255 1.00 93.69 101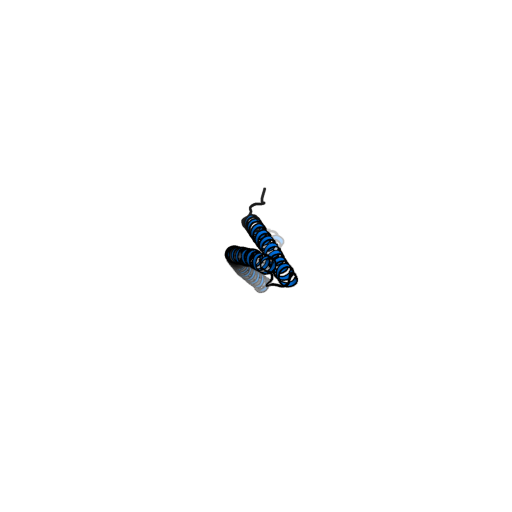 THR A C 1
ATOM 792 O O . THR A 1 101 ? -10.964 -1.143 24.024 1.00 93.69 101 THR A O 1
ATOM 795 N N . GLN A 1 102 ? -11.173 -0.092 25.992 1.00 95.62 102 GLN A N 1
ATOM 796 C CA . GLN A 1 102 ? -11.347 1.243 25.408 1.00 95.62 102 GLN A CA 1
ATOM 797 C C . GLN A 1 102 ? -10.094 1.731 24.677 1.00 95.62 102 GLN A C 1
ATOM 799 O O . GLN A 1 102 ? -10.210 2.291 23.583 1.00 95.62 102 GLN A O 1
ATOM 804 N N . ARG A 1 103 ? -8.906 1.515 25.254 1.00 97.38 103 ARG A N 1
ATOM 805 C CA . ARG A 1 103 ? -7.624 1.843 24.621 1.00 97.38 103 ARG A CA 1
ATOM 806 C C . ARG A 1 103 ? -7.465 1.093 23.300 1.00 97.38 103 ARG A C 1
ATOM 808 O O . ARG A 1 103 ? -7.183 1.727 22.287 1.00 97.38 103 ARG A O 1
ATOM 815 N N . ASP A 1 104 ? -7.707 -0.214 23.295 1.00 96.88 104 ASP A N 1
ATOM 816 C CA . ASP A 1 104 ? -7.568 -1.044 22.095 1.00 96.88 104 ASP A CA 1
ATOM 817 C C . ASP A 1 104 ? -8.574 -0.624 21.005 1.00 96.88 104 ASP A C 1
ATOM 819 O O . ASP A 1 104 ? -8.229 -0.519 19.825 1.00 96.88 104 ASP A O 1
ATOM 823 N N . ALA A 1 105 ? -9.815 -0.292 21.389 1.00 97.12 105 ALA A N 1
ATOM 824 C CA . ALA A 1 105 ? -10.818 0.244 20.468 1.00 97.12 105 ALA A CA 1
ATOM 825 C C . ALA A 1 105 ? -10.414 1.608 19.880 1.00 97.12 105 ALA A C 1
ATOM 827 O O . ALA A 1 105 ? -10.668 1.876 18.702 1.00 97.12 105 ALA A O 1
ATOM 828 N N . LEU A 1 106 ? -9.798 2.483 20.682 1.00 97.88 106 LEU A N 1
ATOM 829 C CA . LEU A 1 106 ? -9.289 3.773 20.219 1.00 97.88 106 LEU A CA 1
ATOM 830 C C . LEU A 1 106 ? -8.125 3.594 19.239 1.00 97.88 106 LEU A C 1
ATOM 832 O O . LEU A 1 106 ? -8.123 4.224 18.182 1.00 97.88 106 LEU A O 1
ATOM 836 N N . GLU A 1 107 ? -7.174 2.718 19.552 1.00 97.88 107 GLU A N 1
ATOM 837 C CA . GLU A 1 107 ? -6.040 2.408 18.679 1.00 97.88 107 GLU A CA 1
ATOM 838 C C . GLU A 1 107 ? -6.517 1.883 17.318 1.00 97.88 107 GLU A C 1
ATOM 840 O O . GLU A 1 107 ? -6.146 2.429 16.277 1.00 97.88 107 GLU A O 1
ATOM 845 N N . ALA A 1 108 ? -7.455 0.932 17.305 1.00 97.38 108 ALA A N 1
ATOM 846 C CA . ALA A 1 108 ? -8.036 0.423 16.064 1.00 97.38 108 ALA A CA 1
ATOM 847 C C . ALA A 1 108 ? -8.761 1.509 15.244 1.00 97.38 108 ALA A C 1
ATOM 849 O O . ALA A 1 108 ? -8.703 1.505 14.010 1.00 97.38 108 ALA A O 1
ATOM 850 N N . LYS A 1 109 ? -9.429 2.470 15.901 1.00 97.50 109 LYS A N 1
ATOM 851 C CA . LYS A 1 109 ? -10.058 3.618 15.220 1.00 97.50 109 LYS A CA 1
ATOM 852 C C . LYS A 1 109 ? -9.015 4.533 14.577 1.00 97.50 109 LYS A C 1
ATOM 854 O O . LYS A 1 109 ? -9.221 4.971 13.444 1.00 97.50 109 LYS A O 1
ATOM 859 N N . LEU A 1 110 ? -7.898 4.797 15.257 1.00 98.19 110 LEU A N 1
ATOM 860 C CA . LEU A 1 110 ? -6.790 5.580 14.701 1.00 98.19 110 LEU A CA 1
ATOM 861 C C . LEU A 1 110 ? -6.180 4.885 13.477 1.00 98.19 110 LEU A C 1
ATOM 863 O O . LEU A 1 110 ? -5.989 5.515 12.436 1.00 98.19 110 LEU A O 1
ATOM 867 N N . GLU A 1 111 ? -5.957 3.573 13.552 1.00 96.94 111 GLU A N 1
ATOM 868 C CA . GLU A 1 111 ? -5.463 2.784 12.419 1.00 96.94 111 GLU A CA 1
ATOM 869 C C . GLU A 1 111 ? -6.428 2.785 11.222 1.00 96.94 111 GLU A C 1
ATOM 871 O O . GLU A 1 111 ? -5.992 2.842 10.066 1.00 96.94 111 GLU A O 1
ATOM 876 N N . LEU A 1 112 ? -7.741 2.743 11.472 1.00 97.81 112 LEU A N 1
ATOM 877 C CA . LEU A 1 112 ? -8.759 2.844 10.425 1.00 97.81 112 LEU A CA 1
ATOM 878 C C . LEU A 1 112 ? -8.695 4.202 9.709 1.00 97.81 112 LEU A C 1
ATOM 880 O O . LEU A 1 112 ? -8.765 4.254 8.478 1.00 97.81 112 LEU A O 1
ATOM 884 N N . ILE A 1 113 ? -8.517 5.293 10.461 1.00 97.75 113 ILE A N 1
ATOM 885 C CA . ILE A 1 113 ? -8.368 6.648 9.911 1.00 97.75 113 ILE A CA 1
ATOM 886 C C . ILE A 1 113 ? -7.095 6.752 9.064 1.00 97.75 113 ILE A C 1
ATOM 888 O O . ILE A 1 113 ? -7.154 7.226 7.927 1.00 97.75 113 ILE A O 1
ATOM 892 N N . GLU A 1 114 ? -5.958 6.251 9.550 1.00 97.06 114 GLU A N 1
ATOM 893 C CA . GLU A 1 114 ? -4.717 6.237 8.765 1.00 97.06 114 GLU A CA 1
ATOM 894 C C . GLU A 1 114 ? -4.846 5.367 7.505 1.00 97.06 114 GLU A C 1
ATOM 896 O O . GLU A 1 114 ? -4.350 5.731 6.436 1.00 97.06 114 GLU A O 1
ATOM 901 N N . THR A 1 115 ? -5.577 4.252 7.576 1.00 96.38 115 THR A N 1
ATOM 902 C CA . THR A 1 115 ? -5.884 3.426 6.397 1.00 96.38 115 THR A CA 1
ATOM 903 C C . THR A 1 115 ? -6.743 4.195 5.391 1.00 96.38 115 THR A C 1
ATOM 905 O O . THR A 1 115 ? -6.459 4.171 4.191 1.00 96.38 115 THR A O 1
ATOM 908 N N . LYS A 1 116 ? -7.746 4.948 5.858 1.00 96.00 116 LYS A N 1
ATOM 909 C CA . LYS A 1 116 ? -8.578 5.799 4.996 1.00 96.00 116 LYS A CA 1
ATOM 910 C C . LYS A 1 116 ? -7.766 6.902 4.324 1.00 96.00 116 LYS A C 1
ATOM 912 O O . LYS A 1 116 ? -7.916 7.141 3.129 1.00 96.00 116 LYS A O 1
ATOM 917 N N . LYS A 1 117 ? -6.863 7.541 5.064 1.00 96.88 117 LYS A N 1
ATOM 918 C CA . LYS A 1 117 ? -5.926 8.531 4.524 1.00 96.88 117 LYS A CA 1
ATOM 919 C C . LYS A 1 117 ? -5.034 7.925 3.439 1.00 96.88 117 LYS A C 1
ATOM 921 O O . LYS A 1 117 ? -4.880 8.523 2.377 1.00 96.88 117 LYS A O 1
ATOM 926 N N . LYS A 1 118 ? -4.501 6.715 3.652 1.00 95.88 118 LYS A N 1
ATOM 927 C CA . LYS A 1 118 ? -3.731 5.989 2.625 1.00 95.88 118 LYS A CA 1
ATOM 928 C C . LYS A 1 118 ? -4.561 5.709 1.368 1.00 95.88 118 LYS A C 1
ATOM 930 O O . LYS A 1 118 ? -4.039 5.898 0.274 1.00 95.88 118 LYS A O 1
ATOM 935 N N . GLN A 1 119 ? -5.836 5.325 1.500 1.00 94.56 119 GLN A N 1
ATOM 936 C CA . GLN A 1 119 ? -6.739 5.159 0.348 1.00 94.56 119 GLN A CA 1
ATOM 937 C C . GLN A 1 119 ? -6.899 6.452 -0.457 1.00 94.56 119 GLN A C 1
ATOM 939 O O . GLN A 1 119 ? -6.773 6.432 -1.680 1.00 94.56 119 GLN A O 1
ATOM 944 N N . LEU A 1 120 ? -7.157 7.574 0.222 1.00 93.06 120 LEU A N 1
ATOM 945 C CA . LEU A 1 120 ? -7.331 8.874 -0.431 1.00 93.06 120 LEU A CA 1
ATOM 946 C C . LEU A 1 120 ? -6.054 9.305 -1.159 1.00 93.06 120 LEU A C 1
ATOM 948 O O . LEU A 1 120 ? -6.111 9.690 -2.324 1.00 93.06 120 LEU A O 1
ATOM 952 N N . ASN A 1 121 ? -4.894 9.153 -0.516 1.00 93.69 121 ASN A N 1
ATOM 953 C CA . ASN A 1 121 ? -3.605 9.443 -1.141 1.00 93.69 121 ASN A CA 1
ATOM 954 C C . ASN A 1 121 ? -3.346 8.552 -2.364 1.00 93.69 121 ASN A C 1
ATOM 956 O O . ASN A 1 121 ? -2.891 9.046 -3.390 1.00 93.69 121 ASN A O 1
ATOM 960 N N . ALA A 1 122 ? -3.665 7.256 -2.293 1.00 90.75 122 ALA A N 1
ATOM 961 C CA . ALA A 1 122 ? -3.520 6.354 -3.434 1.00 90.75 122 ALA A CA 1
ATOM 962 C C . ALA A 1 122 ? -4.408 6.778 -4.619 1.00 90.75 122 ALA A C 1
ATOM 964 O O . ALA A 1 122 ? -3.962 6.739 -5.764 1.00 90.75 122 ALA A O 1
ATOM 965 N N . MET A 1 123 ? -5.629 7.251 -4.351 1.00 87.31 123 MET A N 1
ATOM 966 C CA . MET A 1 123 ? -6.536 7.762 -5.381 1.00 87.31 123 MET A CA 1
ATOM 967 C C . MET A 1 123 ? -6.003 9.043 -6.041 1.00 87.31 123 MET A C 1
ATOM 969 O O . MET A 1 123 ? -6.007 9.148 -7.267 1.00 87.31 123 MET A O 1
ATOM 973 N N . VAL A 1 124 ? -5.481 9.983 -5.246 1.00 89.25 124 VAL A N 1
ATOM 974 C CA . VAL A 1 124 ? -4.834 11.208 -5.753 1.00 89.25 124 VAL A CA 1
ATOM 975 C C . VAL A 1 124 ? -3.594 10.874 -6.586 1.00 89.25 124 VAL A C 1
ATOM 977 O O . VAL A 1 124 ? -3.408 11.438 -7.661 1.00 89.25 124 VAL A O 1
ATOM 980 N N . ASN A 1 125 ? -2.771 9.925 -6.137 1.00 86.25 125 ASN A N 1
ATOM 981 C CA . ASN A 1 125 ? -1.563 9.519 -6.855 1.00 86.25 125 ASN A CA 1
ATOM 982 C C . ASN A 1 125 ? -1.883 8.896 -8.217 1.00 86.25 125 ASN A C 1
ATOM 984 O O . ASN A 1 125 ? -1.211 9.211 -9.194 1.00 86.25 125 ASN A O 1
ATOM 988 N N . ILE A 1 126 ? -2.921 8.055 -8.313 1.00 83.50 126 ILE A N 1
ATOM 989 C CA . ILE A 1 126 ? -3.363 7.525 -9.612 1.00 83.50 126 ILE A CA 1
ATOM 990 C C . ILE A 1 126 ? -3.869 8.645 -10.516 1.00 83.50 126 ILE A C 1
ATOM 992 O O . ILE A 1 126 ? -3.522 8.677 -11.693 1.00 83.50 126 ILE A O 1
ATOM 996 N N . TYR A 1 127 ? -4.655 9.578 -9.980 1.00 83.12 127 TYR A N 1
ATOM 997 C CA . TYR A 1 127 ? -5.138 10.717 -10.754 1.00 83.12 127 TYR A CA 1
ATOM 998 C C . TYR A 1 127 ? -3.980 11.539 -11.350 1.00 83.12 127 TYR A C 1
ATOM 1000 O O . TYR A 1 127 ? -4.004 11.878 -12.534 1.00 83.12 127 TYR A O 1
ATOM 1008 N N . GLN A 1 128 ? -2.928 11.793 -10.565 1.00 79.56 128 GLN A N 1
ATOM 1009 C CA . GLN A 1 128 ? -1.714 12.458 -11.050 1.00 79.56 128 GLN A CA 1
ATOM 1010 C C . GLN A 1 128 ? -0.958 11.610 -12.084 1.00 79.56 128 GLN A C 1
ATOM 1012 O O . GLN A 1 128 ? -0.572 12.129 -13.130 1.00 79.56 128 GLN A O 1
ATOM 1017 N N . ALA A 1 129 ? -0.785 10.309 -11.828 1.00 78.12 129 ALA A N 1
ATOM 1018 C CA . ALA A 1 129 ? -0.064 9.394 -12.716 1.00 78.12 129 ALA A CA 1
ATOM 1019 C C . ALA A 1 129 ? -0.741 9.224 -14.088 1.00 78.12 129 ALA A C 1
ATOM 1021 O O . ALA A 1 129 ? -0.059 9.054 -15.093 1.00 78.12 129 ALA A O 1
ATOM 1022 N N . LEU A 1 130 ? -2.073 9.319 -14.148 1.00 77.38 130 LEU A N 1
ATOM 1023 C CA . LEU A 1 130 ? -2.848 9.255 -15.392 1.00 77.38 130 LEU A CA 1
ATOM 1024 C C . LEU A 1 130 ? -2.896 10.589 -16.161 1.00 77.38 130 LEU A C 1
ATOM 1026 O O . LEU A 1 130 ? -3.585 10.683 -17.174 1.00 77.38 130 LEU A O 1
ATOM 1030 N N . GLY A 1 131 ? -2.169 11.616 -15.709 1.00 72.75 131 GLY A N 1
ATOM 1031 C CA . GLY A 1 131 ? -2.068 12.900 -16.407 1.00 72.75 131 GLY A CA 1
ATOM 1032 C C . GLY A 1 131 ? -3.097 13.953 -15.981 1.00 72.75 131 GLY A C 1
ATOM 1033 O O . GLY A 1 131 ? -3.209 14.985 -16.636 1.00 72.75 131 GLY A O 1
ATOM 1034 N N . GLY A 1 132 ? -3.807 13.762 -14.864 1.00 68.75 132 GLY A N 1
ATOM 1035 C CA . GLY A 1 132 ? -4.852 14.672 -14.363 1.00 68.75 132 GLY A CA 1
ATOM 1036 C C . GLY A 1 132 ? -4.398 16.064 -13.882 1.00 68.75 132 GLY A C 1
ATOM 1037 O O . GLY A 1 132 ? -5.185 16.782 -13.271 1.00 68.75 132 GLY A O 1
ATOM 1038 N N . GLY A 1 133 ? -3.151 16.469 -14.124 1.00 62.12 133 GLY A N 1
ATOM 1039 C CA . GLY A 1 133 ? -2.600 17.771 -13.717 1.00 62.12 133 GLY A CA 1
ATOM 1040 C C . GLY A 1 133 ? -1.958 18.577 -14.847 1.00 62.12 133 GLY A C 1
ATOM 1041 O O . GLY A 1 133 ? -1.313 19.581 -14.573 1.00 62.12 133 GLY A O 1
ATOM 1042 N N . TRP A 1 134 ? -2.086 18.132 -16.100 1.00 58.31 134 TRP A N 1
ATOM 1043 C CA . TRP A 1 134 ? -1.517 18.816 -17.264 1.00 58.31 134 TRP A CA 1
ATOM 1044 C C . TRP A 1 134 ? -2.547 19.784 -17.859 1.00 58.31 134 TRP A C 1
ATOM 1046 O O . TRP A 1 134 ? -3.119 19.505 -18.907 1.00 58.31 134 TRP A O 1
ATOM 1056 N N . ASN A 1 135 ? -2.822 20.871 -17.131 1.00 50.69 135 ASN A N 1
ATOM 1057 C CA . ASN A 1 135 ? -3.340 22.166 -17.597 1.00 50.69 135 ASN A CA 1
ATOM 1058 C C . ASN A 1 135 ? -3.037 23.222 -16.531 1.00 50.69 135 ASN A C 1
ATOM 1060 O O . ASN A 1 135 ? -3.363 22.954 -15.353 1.00 50.69 135 ASN A O 1
#

Radius of gyration: 36.34 Å; chains: 1; bounding box: 66×34×110 Å

Secondary structure (DSSP, 8-state):
---HHHHHHHHHHHHHHHHTHHHHHHHHHHHHHHHHHHHHHHHHHHHHHHHHHHHHHHHHHHHHHHHHHHHHHHHHHHHHHHHHHHHHHTT-S-HHHHHHHHHHHHHHHHHHHHHHHHHHHHHHHHHHHTTTT--

pLDDT: mean 87.07, std 12.46, range [50.69, 98.19]

Sequence (135 aa):
RAPESLLYSLAGDLAGPLINKNAIKANYLTANAKQVQAIYNYEKSILNGYIETANQLSNIRNLEKSYDLKTKQVLALTQSVDISSDLFRSARADYFEVLMTQRDALEAKLELIETKKKQLNAMVNIYQALGGGWN

Foldseek 3Di:
DPPVVVVVVVVCVVCVCVVCVVVVVVVVVVVVVVVVVVVVVVVVVVVVLVVVVVVLVVQLVVLVVVLVVLVVVLVVLVVVLVVQVVCVVVVHHDVVSNVVSVVSSVVSVVVSVVSVVSNVVSVVVVCVSVPVPPD